Protein AF-A0A920NUF7-F1 (afdb_monomer_lite)

Secondary structure (DSSP, 8-state):
-------S----EEEEESSS---SS---TTT-S-HHHHHHHHHHHHTTT--EEEEE--GGGSTT-TT-SB-TTSPBP-HHHHHHHHHH--EEEEEETTEE-S--TTT-TT-TTTTTTB--BPTTSSSBPPSTTT-HHHHHHHHHHHHHTTS--TT--SEEEE-

pLDDT: mean 91.33, std 11.07, range [33.28, 98.31]

Foldseek 3Di:
DAPDDQPVADFDKDKDKDDDDDDPDQDDCVVHPFVLVNLVVQVVCVVVVIHMAIEGDQLLQGLLPNQDCAHSRRHGAFAVLLVSLCRHHLEYAQEEPQFGQAAACVGVVPDPCRHPRDDQHHPPDRHGRHNNNRHLNNLQVVQVVCVVVNRHGNNNRPYYDYD

Sequence (163 aa):
MGKGPYEGGNLHRNVVFKGDKVTVEPFSRLKSLNPEDLWTWMDGLRDRGVDTIAIPHNSNGSNGQMFELEDWAGFPVGKAYAEFRMRNEPLVEMTQVKGTSDTHPLLSPNDEWADFEIMDTRVGGTAWSRPDGSYVRQAYLDGLGLQEEQRGNPYKFWGFWAQ

Structure (mmCIF, N/CA/C/O backbone):
data_AF-A0A920NUF7-F1
#
_entry.id   AF-A0A920NUF7-F1
#
loop_
_atom_site.group_PDB
_atom_site.id
_atom_site.type_symbol
_atom_site.label_atom_id
_atom_site.label_alt_id
_atom_site.label_comp_id
_atom_site.label_asym_id
_atom_site.label_entity_id
_atom_site.label_seq_id
_atom_site.pdbx_PDB_ins_code
_atom_site.Cartn_x
_atom_site.Cartn_y
_atom_site.Cartn_z
_atom_site.occupancy
_atom_site.B_iso_or_equiv
_atom_site.auth_seq_id
_atom_site.auth_comp_id
_atom_site.auth_asym_id
_atom_site.auth_atom_id
_atom_site.pdbx_PDB_model_num
ATOM 1 N N . MET A 1 1 ? -10.415 19.211 -5.567 1.00 33.28 1 MET A N 1
ATOM 2 C CA . MET A 1 1 ? -11.197 17.974 -5.785 1.00 33.28 1 MET A CA 1
ATOM 3 C C . MET A 1 1 ? -10.287 17.004 -6.520 1.00 33.28 1 MET A C 1
ATOM 5 O O . MET A 1 1 ? -10.133 17.140 -7.726 1.00 33.28 1 MET A O 1
ATOM 9 N N . GLY A 1 2 ? -9.587 16.141 -5.780 1.00 35.88 2 GLY A N 1
ATOM 10 C CA . GLY A 1 2 ? -8.586 15.224 -6.328 1.00 35.88 2 GLY A CA 1
ATOM 11 C C . GLY A 1 2 ? -9.261 14.030 -6.989 1.00 35.88 2 GLY A C 1
ATOM 12 O O . GLY A 1 2 ? -9.810 13.169 -6.310 1.00 35.88 2 GLY A O 1
ATOM 13 N N . LYS A 1 3 ? -9.270 14.011 -8.320 1.00 43.50 3 LYS A N 1
ATOM 14 C CA . LYS A 1 3 ? -9.397 12.771 -9.082 1.00 43.50 3 LYS A CA 1
ATOM 15 C C . LYS A 1 3 ? -7.975 12.367 -9.463 1.00 43.50 3 LYS A C 1
ATOM 17 O O . LYS A 1 3 ? -7.525 12.737 -10.542 1.00 43.50 3 LYS A O 1
ATOM 22 N N . GLY A 1 4 ? -7.266 11.685 -8.562 1.00 46.53 4 GLY A N 1
ATOM 23 C CA . GLY A 1 4 ? -6.080 10.926 -8.960 1.00 46.53 4 GLY A CA 1
ATOM 24 C C . GLY A 1 4 ? -6.486 9.889 -10.017 1.00 46.53 4 GLY A C 1
ATOM 25 O O . GLY A 1 4 ? -7.634 9.417 -9.990 1.00 46.53 4 GLY A O 1
ATOM 26 N N . PRO A 1 5 ? -5.636 9.589 -11.009 1.00 53.16 5 PRO A N 1
ATOM 27 C CA . PRO A 1 5 ? -6.019 8.728 -12.114 1.00 53.16 5 PRO A CA 1
ATOM 28 C C . PRO A 1 5 ? -6.205 7.298 -11.600 1.00 53.16 5 PRO A C 1
ATOM 30 O O . PRO A 1 5 ? -5.261 6.604 -11.235 1.00 53.16 5 PRO A O 1
ATOM 33 N N . TYR A 1 6 ? -7.455 6.837 -11.547 1.00 60.09 6 TYR A N 1
ATOM 34 C CA . TYR A 1 6 ? -7.726 5.417 -11.370 1.00 60.09 6 TYR A CA 1
ATOM 35 C C . TYR A 1 6 ? -7.323 4.709 -12.662 1.00 60.09 6 TYR A C 1
ATOM 37 O O . TYR A 1 6 ? -8.094 4.642 -13.617 1.00 60.09 6 TYR A O 1
ATOM 45 N N . GLU A 1 7 ? -6.102 4.191 -12.689 1.00 66.31 7 GLU A N 1
ATOM 46 C CA . GLU A 1 7 ? -5.527 3.538 -13.863 1.00 66.31 7 GLU A CA 1
ATOM 47 C C . GLU A 1 7 ? -6.023 2.092 -14.037 1.00 66.31 7 GLU A C 1
ATOM 49 O O . GLU A 1 7 ? -5.494 1.346 -14.858 1.00 66.31 7 GLU A O 1
ATOM 54 N N . GLY A 1 8 ? -7.061 1.670 -13.302 1.00 71.12 8 GLY A N 1
ATOM 55 C CA . GLY A 1 8 ? -7.672 0.345 -13.439 1.00 71.12 8 GLY A CA 1
ATOM 56 C C . GLY A 1 8 ? -6.862 -0.782 -12.799 1.00 71.12 8 GLY A C 1
ATOM 57 O O . GLY A 1 8 ? -6.887 -1.903 -13.305 1.00 71.12 8 GLY A O 1
ATOM 58 N N . GLY A 1 9 ? -6.122 -0.482 -11.729 1.00 82.50 9 GLY A N 1
ATOM 59 C CA . GLY A 1 9 ? -5.325 -1.441 -10.973 1.00 82.50 9 GLY A CA 1
ATOM 60 C C . GLY A 1 9 ? -6.065 -2.121 -9.816 1.00 82.50 9 GLY A C 1
ATOM 61 O O . GLY A 1 9 ? -7.084 -1.641 -9.305 1.00 82.50 9 GLY A O 1
ATOM 62 N N . ASN A 1 10 ? -5.526 -3.258 -9.376 1.00 88.50 10 ASN A N 1
ATOM 63 C CA . ASN A 1 10 ? -5.970 -3.944 -8.169 1.00 88.50 10 ASN A CA 1
ATOM 64 C C . ASN A 1 10 ? -5.554 -3.186 -6.892 1.00 88.50 10 ASN A C 1
ATOM 66 O O . ASN A 1 10 ? -4.382 -3.151 -6.527 1.00 88.50 10 ASN A O 1
ATOM 70 N N . LEU A 1 11 ? -6.538 -2.636 -6.177 1.00 91.81 11 LEU A N 1
ATOM 71 C CA . LEU A 1 11 ? -6.380 -2.004 -4.860 1.00 91.81 11 LEU A CA 1
ATOM 72 C C . LEU A 1 11 ? -7.118 -2.794 -3.767 1.00 91.81 11 LEU A C 1
ATOM 74 O O . LEU A 1 11 ? -7.765 -2.229 -2.883 1.00 91.81 11 LEU A O 1
ATOM 78 N N . HIS A 1 12 ? -7.038 -4.120 -3.826 1.00 92.69 12 HIS A N 1
ATOM 79 C CA . HIS A 1 12 ? -7.691 -5.004 -2.868 1.00 92.69 12 HIS A CA 1
ATOM 80 C C . HIS A 1 12 ? -6.896 -5.146 -1.562 1.00 92.69 12 HIS A C 1
ATOM 82 O O . HIS A 1 12 ? -5.669 -5.248 -1.576 1.00 92.69 12 HIS A O 1
ATOM 88 N N . ARG A 1 13 ? -7.615 -5.181 -0.432 1.00 94.75 13 ARG A N 1
ATOM 89 C CA . ARG A 1 13 ? -7.068 -5.521 0.884 1.00 94.75 13 ARG A CA 1
ATOM 90 C C . ARG A 1 13 ? -7.917 -6.583 1.562 1.00 94.75 13 ARG A C 1
ATOM 92 O O . ARG A 1 13 ? -9.145 -6.486 1.544 1.00 94.75 13 ARG A O 1
ATOM 99 N N . ASN A 1 14 ? -7.255 -7.505 2.250 1.00 94.94 14 ASN A N 1
ATOM 100 C CA . ASN A 1 14 ? -7.900 -8.359 3.241 1.00 94.94 14 ASN A CA 1
ATOM 101 C C . ASN A 1 14 ? -7.914 -7.634 4.584 1.00 94.94 14 ASN A C 1
ATOM 103 O O . ASN A 1 14 ? -6.862 -7.227 5.071 1.00 94.94 14 ASN A O 1
ATOM 107 N N . VAL A 1 15 ? -9.093 -7.463 5.181 1.00 95.62 15 VAL A N 1
ATOM 108 C CA . VAL A 1 15 ? -9.233 -6.841 6.504 1.00 95.62 15 VAL A CA 1
ATOM 109 C C . VAL A 1 15 ? -9.406 -7.934 7.550 1.00 95.62 15 VAL A C 1
ATOM 111 O O . VAL A 1 15 ? -10.359 -8.709 7.496 1.00 95.62 15 VAL A O 1
ATOM 114 N N . VAL A 1 16 ? -8.485 -7.983 8.508 1.00 94.94 16 VAL A N 1
ATOM 115 C CA . VAL A 1 16 ? -8.475 -8.949 9.607 1.00 94.94 16 VAL A CA 1
ATOM 116 C C . VAL A 1 16 ? -8.926 -8.251 10.883 1.00 94.94 16 VAL A C 1
ATOM 118 O O . VAL A 1 16 ? -8.379 -7.216 11.263 1.00 94.94 16 VAL A O 1
ATOM 121 N N . PHE A 1 17 ? -9.917 -8.836 11.552 1.00 95.56 17 PHE A N 1
ATOM 122 C CA . PHE A 1 17 ? -10.438 -8.357 12.829 1.00 95.56 17 PHE A CA 1
ATOM 123 C C . PHE A 1 17 ? -9.750 -9.070 13.986 1.00 95.56 17 PHE A C 1
ATOM 125 O O . PHE A 1 17 ? -9.542 -10.284 13.957 1.00 95.56 17 PHE A O 1
ATOM 132 N N . LYS A 1 18 ? -9.420 -8.318 15.034 1.00 94.25 18 LYS A N 1
ATOM 133 C CA . LYS A 1 18 ? -8.912 -8.882 16.279 1.00 94.25 18 LYS A CA 1
ATOM 134 C C . LYS A 1 18 ? -10.075 -9.345 17.157 1.00 94.25 18 LYS A C 1
ATOM 136 O O . LYS A 1 18 ? -10.873 -8.531 17.615 1.00 94.25 18 LYS A O 1
ATOM 141 N N . GLY A 1 19 ? -10.104 -10.638 17.475 1.00 91.69 19 GLY A N 1
ATOM 142 C CA . GLY A 1 19 ? -11.126 -11.230 18.341 1.00 91.69 19 GLY A CA 1
ATOM 143 C C . GLY A 1 19 ? -12.421 -11.554 17.591 1.00 91.69 19 GLY A C 1
ATOM 144 O O . GLY A 1 19 ? -12.387 -11.904 16.417 1.00 91.69 19 GLY A O 1
ATOM 145 N N . ASP A 1 20 ? -13.552 -11.470 18.289 1.00 90.56 20 ASP A N 1
ATOM 146 C CA . ASP A 1 20 ? -14.883 -11.884 17.819 1.00 90.56 20 ASP A CA 1
ATOM 147 C C . ASP A 1 20 ? -15.844 -10.713 17.545 1.00 90.56 20 ASP A C 1
ATOM 149 O O . ASP A 1 20 ? -16.900 -10.894 16.937 1.00 90.56 20 ASP A O 1
ATOM 153 N N . LYS A 1 21 ? -15.485 -9.494 17.964 1.00 89.31 21 LYS A N 1
ATOM 154 C CA . LYS A 1 21 ? -16.268 -8.286 17.688 1.00 89.31 21 LYS A CA 1
ATOM 155 C C . LYS A 1 21 ? -16.060 -7.839 16.245 1.00 89.31 21 LYS A C 1
ATOM 157 O O . LYS A 1 21 ? -14.970 -7.417 15.868 1.00 89.31 21 LYS A O 1
ATOM 162 N N . VAL A 1 22 ? -17.133 -7.864 15.462 1.00 86.44 22 VAL A N 1
ATOM 163 C CA . VAL A 1 22 ? -17.140 -7.480 14.043 1.00 86.44 22 VAL A CA 1
ATOM 164 C C . VAL A 1 22 ? -18.264 -6.490 13.741 1.00 86.44 22 VAL A C 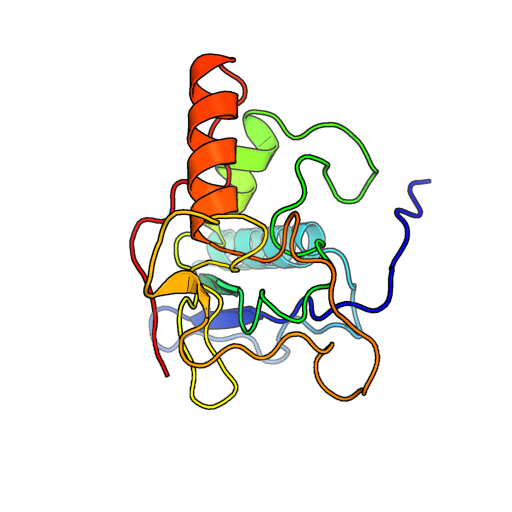1
ATOM 166 O O . VAL A 1 22 ? -19.199 -6.328 14.529 1.00 86.44 22 VAL A O 1
ATOM 169 N N . THR A 1 23 ? -18.187 -5.811 12.595 1.00 82.94 23 THR A N 1
ATOM 170 C CA . THR A 1 23 ? -19.300 -4.996 12.095 1.00 82.94 23 THR A CA 1
ATOM 171 C C . THR A 1 23 ? -20.305 -5.843 11.326 1.00 82.94 23 THR A C 1
ATOM 173 O O . THR A 1 23 ? -19.949 -6.842 10.710 1.00 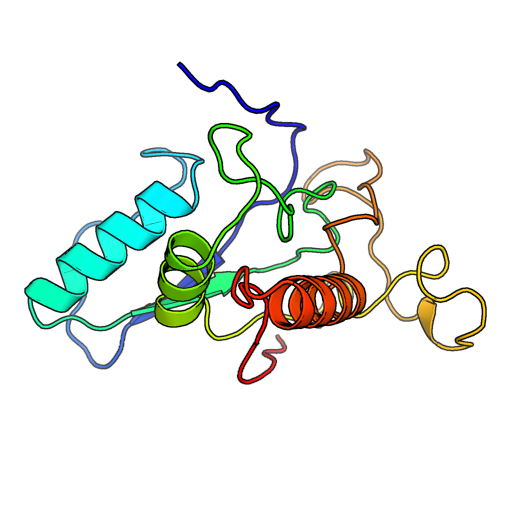82.94 23 THR A O 1
ATOM 176 N N . VAL A 1 24 ? -21.569 -5.407 11.313 1.00 79.88 24 VAL A N 1
ATOM 177 C CA . VAL A 1 24 ? -22.610 -6.030 10.476 1.00 79.88 24 VAL A CA 1
ATOM 178 C C . VAL A 1 24 ? -22.319 -5.813 8.991 1.00 79.88 24 VAL A C 1
ATOM 180 O O . VAL A 1 24 ? -22.510 -6.714 8.182 1.00 79.88 24 VAL A O 1
ATOM 183 N N . GLU A 1 25 ? -21.838 -4.622 8.630 1.00 87.19 25 GLU A N 1
ATOM 184 C CA . GLU A 1 25 ? -21.475 -4.289 7.257 1.00 87.19 25 GLU A CA 1
ATOM 185 C C . GLU A 1 25 ? -19.986 -3.905 7.188 1.00 87.19 25 GLU A C 1
ATOM 187 O O . GLU A 1 25 ? -19.571 -2.945 7.854 1.00 87.19 25 GLU A O 1
ATOM 192 N N . PRO A 1 26 ? -19.156 -4.630 6.419 1.00 88.44 26 PRO A N 1
ATOM 193 C CA . PRO A 1 26 ? -17.760 -4.262 6.214 1.00 88.44 26 PRO A CA 1
ATOM 194 C C . PRO A 1 26 ? -17.621 -3.047 5.280 1.00 88.44 26 PRO A C 1
ATOM 196 O O . PRO A 1 26 ? -18.557 -2.631 4.583 1.00 88.44 26 PRO A O 1
ATOM 199 N N . PHE A 1 27 ? -16.429 -2.450 5.264 1.00 93.06 27 PHE A N 1
ATOM 200 C CA . PHE A 1 27 ? -16.061 -1.493 4.225 1.00 93.06 27 PHE A CA 1
ATOM 201 C C . PHE A 1 27 ? -15.916 -2.215 2.881 1.00 93.06 27 PHE A C 1
ATOM 203 O O . PHE A 1 27 ? -15.451 -3.352 2.822 1.00 93.06 27 PHE A O 1
ATOM 210 N N . SER A 1 28 ? -16.321 -1.571 1.789 1.00 91.00 28 SER A N 1
ATOM 211 C CA . SER A 1 28 ? -16.189 -2.149 0.454 1.00 91.00 28 SER A CA 1
ATOM 212 C C . SER A 1 28 ? -15.904 -1.075 -0.583 1.00 91.00 28 SER A C 1
ATOM 214 O O . SER A 1 28 ? -16.215 0.100 -0.382 1.00 91.00 28 SER A O 1
ATOM 216 N N . ARG A 1 29 ? -15.403 -1.506 -1.744 1.00 86.94 29 ARG A N 1
ATOM 217 C CA . ARG A 1 29 ? -15.167 -0.637 -2.906 1.00 86.94 29 ARG A CA 1
ATOM 218 C C . ARG A 1 29 ? -16.410 0.112 -3.405 1.00 86.94 29 ARG A C 1
ATOM 220 O O . ARG A 1 29 ? -16.278 1.065 -4.159 1.00 86.94 29 ARG A O 1
ATOM 227 N N . LEU A 1 30 ? -17.613 -0.337 -3.023 1.00 87.88 30 LEU A N 1
ATOM 228 C CA . LEU A 1 30 ? -18.869 0.347 -3.346 1.00 87.88 30 LEU A CA 1
ATOM 229 C C . LEU A 1 30 ? -19.049 1.635 -2.529 1.00 87.88 30 LEU A C 1
ATOM 231 O O . LEU A 1 30 ? -19.802 2.508 -2.945 1.00 87.88 30 LEU A O 1
ATOM 235 N N . LYS A 1 31 ? -18.371 1.744 -1.377 1.00 91.62 31 LYS A N 1
ATOM 236 C CA . LYS A 1 31 ? -18.366 2.939 -0.522 1.00 91.62 31 LYS A CA 1
ATOM 237 C C . LYS A 1 31 ? -17.296 3.931 -0.976 1.00 91.62 31 LYS A C 1
ATOM 239 O O . LYS A 1 31 ? -17.602 5.104 -1.150 1.00 91.62 31 LYS A O 1
ATOM 244 N N . SER A 1 32 ? -16.067 3.459 -1.189 1.00 93.19 32 SER A N 1
ATOM 245 C CA . SER A 1 32 ? -14.977 4.252 -1.767 1.00 93.19 32 SER A CA 1
ATOM 246 C C . SER A 1 32 ? -13.878 3.357 -2.337 1.00 93.19 32 SER A C 1
ATOM 248 O O . SER A 1 32 ? -13.680 2.232 -1.877 1.00 93.19 32 SER A O 1
ATOM 250 N N . LEU A 1 33 ? -13.155 3.876 -3.330 1.00 90.31 33 LEU A N 1
ATOM 251 C CA . LEU A 1 33 ? -11.925 3.278 -3.861 1.00 90.31 33 LEU A CA 1
ATOM 252 C C . LEU A 1 33 ? -10.665 3.801 -3.156 1.00 90.31 33 LEU A C 1
ATOM 254 O O . LEU A 1 33 ? -9.598 3.220 -3.331 1.00 90.31 33 LEU A O 1
ATOM 258 N N . ASN A 1 34 ? -10.792 4.877 -2.376 1.00 93.31 34 ASN A N 1
ATOM 259 C CA . ASN A 1 34 ? -9.684 5.494 -1.665 1.00 93.31 34 ASN A CA 1
ATOM 260 C C . ASN A 1 34 ? -9.273 4.627 -0.456 1.00 93.31 34 ASN A C 1
ATOM 262 O O . ASN A 1 34 ? -10.106 4.406 0.432 1.00 93.31 34 ASN A O 1
ATOM 266 N N . PRO A 1 35 ? -8.018 4.149 -0.371 1.00 94.62 35 PRO A N 1
ATOM 267 C CA . PRO A 1 35 ? -7.550 3.400 0.793 1.00 94.62 35 PRO A CA 1
ATOM 268 C C . PRO A 1 35 ? -7.563 4.229 2.084 1.00 94.62 35 PRO A C 1
ATOM 270 O O . PRO A 1 35 ? -7.782 3.669 3.155 1.00 94.62 35 PRO A O 1
ATOM 273 N N . GLU A 1 36 ? -7.414 5.551 2.008 1.00 96.44 36 GLU A N 1
ATOM 274 C CA . GLU A 1 36 ? -7.487 6.420 3.186 1.00 96.44 36 GLU A CA 1
ATOM 275 C C . GLU A 1 36 ? -8.888 6.410 3.812 1.00 96.44 36 GLU A C 1
ATOM 277 O O . GLU A 1 36 ? -9.005 6.393 5.034 1.00 96.44 36 GLU A O 1
ATOM 282 N N . ASP A 1 37 ? -9.953 6.302 3.008 1.00 97.56 37 ASP A N 1
ATOM 283 C CA . ASP A 1 37 ? -11.322 6.175 3.526 1.00 97.56 37 ASP A CA 1
ATOM 284 C C . ASP A 1 37 ? -11.525 4.832 4.253 1.00 97.56 37 ASP A C 1
ATOM 286 O O . ASP A 1 37 ? -12.222 4.770 5.272 1.00 97.56 37 ASP A O 1
ATOM 290 N N . LEU A 1 38 ? -10.893 3.755 3.762 1.00 97.25 38 LEU A N 1
ATOM 291 C CA . LEU A 1 38 ? -10.857 2.466 4.460 1.00 97.25 38 LEU A CA 1
ATOM 292 C C . LEU A 1 38 ? -10.148 2.618 5.810 1.00 97.25 38 LEU A C 1
ATOM 294 O O . LEU A 1 38 ? -10.675 2.183 6.832 1.00 97.25 38 LEU A O 1
ATOM 298 N N . TRP A 1 39 ? -8.976 3.248 5.831 1.00 98.12 39 TRP A N 1
ATOM 299 C CA . TRP A 1 39 ? -8.199 3.441 7.052 1.00 98.12 39 TRP A CA 1
ATOM 300 C C . TRP A 1 39 ? -8.915 4.350 8.061 1.00 98.12 39 TRP A C 1
ATOM 302 O O . TRP A 1 39 ? -8.898 4.069 9.258 1.00 98.12 39 TRP A O 1
ATOM 312 N N . THR A 1 40 ? -9.619 5.391 7.604 1.00 98.12 40 THR A N 1
ATOM 313 C CA . THR A 1 40 ? -10.469 6.227 8.467 1.00 98.12 40 THR A CA 1
ATOM 314 C C . THR A 1 40 ? -11.599 5.403 9.079 1.00 98.12 40 THR A C 1
ATOM 316 O O . THR A 1 40 ? -11.887 5.523 10.270 1.00 98.12 40 THR A O 1
ATOM 319 N N . TRP A 1 41 ? -12.232 4.526 8.295 1.00 97.44 41 TRP A N 1
ATOM 320 C CA . TRP A 1 41 ? -13.241 3.610 8.821 1.00 97.44 41 TRP A CA 1
ATOM 321 C C . TRP A 1 41 ? -12.655 2.646 9.866 1.00 97.44 41 TRP A C 1
ATOM 323 O O . TRP A 1 41 ? -13.292 2.427 10.899 1.00 97.44 41 TRP A O 1
ATOM 333 N N . MET A 1 42 ? -11.444 2.124 9.644 1.00 97.75 42 MET A N 1
ATOM 334 C CA . MET A 1 42 ? -10.730 1.266 10.600 1.00 97.75 42 MET A CA 1
ATOM 335 C C . MET A 1 42 ? -10.404 1.999 11.907 1.00 97.75 42 MET A C 1
ATOM 337 O O . MET A 1 42 ? -10.608 1.441 12.985 1.00 97.75 42 MET A O 1
ATOM 341 N N . ASP A 1 43 ? -9.972 3.259 11.845 1.00 97.50 43 ASP A N 1
ATOM 342 C CA . ASP A 1 43 ? -9.757 4.076 13.046 1.00 97.50 43 ASP A CA 1
ATOM 343 C C . ASP A 1 43 ? -11.064 4.267 13.832 1.00 97.50 43 ASP A C 1
ATOM 345 O O . ASP A 1 43 ? -11.096 4.054 15.043 1.00 97.50 43 ASP A O 1
ATOM 349 N N . GLY A 1 44 ? -12.181 4.526 13.144 1.00 96.25 44 GLY A N 1
ATOM 350 C CA . GLY A 1 44 ? -13.496 4.606 13.785 1.00 96.25 44 GLY A CA 1
ATOM 351 C C . GLY A 1 44 ? -13.991 3.276 14.377 1.00 96.25 44 GLY A C 1
ATOM 352 O O . GLY A 1 44 ? -14.864 3.262 15.249 1.00 96.25 44 GLY A O 1
ATOM 353 N N . LEU A 1 45 ? -13.490 2.124 13.919 1.00 96.00 45 LEU A N 1
ATOM 354 C CA . LEU A 1 45 ? -13.698 0.846 14.613 1.00 96.00 45 LEU A CA 1
ATOM 355 C C . LEU A 1 45 ? -12.874 0.767 15.890 1.00 96.00 45 LEU A C 1
ATOM 357 O O . LEU A 1 45 ? -13.403 0.360 16.929 1.00 96.00 45 LEU A O 1
ATOM 361 N N . ARG A 1 46 ? -11.619 1.212 15.825 1.00 95.94 46 ARG A N 1
ATOM 362 C CA . ARG A 1 46 ? -10.702 1.206 16.963 1.00 95.94 46 ARG A CA 1
ATOM 363 C C . ARG A 1 46 ? -11.223 2.075 18.106 1.00 95.94 46 ARG A C 1
ATOM 365 O O . ARG A 1 46 ? -11.214 1.620 19.248 1.00 95.94 46 ARG A O 1
ATOM 372 N N . ASP A 1 47 ? -11.821 3.224 17.794 1.00 95.75 47 ASP A N 1
ATOM 373 C CA . ASP A 1 47 ? -12.503 4.098 18.766 1.00 95.75 47 ASP A CA 1
ATOM 374 C C . ASP A 1 47 ? -13.682 3.415 19.481 1.00 95.75 47 ASP A C 1
ATOM 376 O O . ASP A 1 47 ? -14.044 3.766 20.604 1.00 95.75 47 ASP A O 1
ATOM 380 N N . ARG A 1 48 ? -14.279 2.397 18.851 1.00 93.81 48 ARG A N 1
ATOM 381 C CA . ARG A 1 48 ? -15.367 1.575 19.410 1.00 93.81 48 ARG A CA 1
ATOM 382 C C . ARG A 1 48 ? -14.868 0.261 20.017 1.00 93.81 48 ARG A C 1
ATOM 384 O O . ARG A 1 48 ? -15.669 -0.618 20.338 1.00 93.81 48 ARG A O 1
ATOM 391 N N . GLY A 1 49 ? -13.554 0.120 20.190 1.00 93.81 49 GLY A N 1
ATOM 392 C CA . GLY A 1 49 ? -12.923 -1.052 20.790 1.00 93.81 49 GLY A CA 1
ATOM 393 C C . GLY A 1 49 ? -12.857 -2.275 19.872 1.00 93.81 49 GLY A C 1
ATOM 394 O O . GLY A 1 49 ? -12.779 -3.395 20.378 1.00 93.81 49 GLY A O 1
ATOM 395 N N . VAL A 1 50 ? -12.913 -2.080 18.550 1.00 94.69 50 VAL A N 1
ATOM 396 C CA . VAL A 1 50 ? -12.722 -3.129 17.538 1.00 94.69 50 VAL A CA 1
ATOM 397 C C . VAL A 1 50 ? -11.440 -2.838 16.771 1.00 94.69 50 VAL A C 1
ATOM 399 O O . VAL A 1 50 ? -11.364 -1.871 16.022 1.00 94.69 50 VAL A O 1
ATOM 402 N N . ASP A 1 51 ? -10.423 -3.670 16.966 1.00 95.00 51 ASP A N 1
ATOM 403 C CA . ASP A 1 51 ? -9.123 -3.479 16.326 1.00 95.00 51 ASP A CA 1
ATOM 404 C C . ASP A 1 51 ? -9.026 -4.296 15.034 1.00 95.00 51 ASP A C 1
ATOM 406 O O . ASP A 1 51 ? -9.505 -5.433 14.963 1.00 95.00 51 ASP A O 1
ATOM 410 N N . THR A 1 52 ? -8.425 -3.704 14.006 1.00 96.38 52 THR A N 1
ATOM 411 C CA . THR A 1 52 ? -8.320 -4.296 12.668 1.00 96.38 52 THR A CA 1
ATOM 412 C C . THR A 1 52 ? -6.985 -3.955 12.024 1.00 96.38 52 THR A C 1
ATOM 414 O O . THR A 1 52 ? -6.387 -2.920 12.326 1.00 96.38 52 THR A O 1
ATOM 417 N N . ILE A 1 53 ? -6.554 -4.818 11.105 1.00 97.19 53 ILE A N 1
ATOM 418 C CA . ILE A 1 53 ? -5.482 -4.537 10.147 1.00 97.19 53 ILE A CA 1
ATOM 419 C C . ILE A 1 53 ? -5.973 -4.843 8.733 1.00 97.19 53 ILE A C 1
ATOM 421 O O . ILE A 1 53 ? -6.801 -5.729 8.533 1.00 97.19 53 ILE A O 1
ATOM 425 N N . ALA A 1 54 ? -5.449 -4.124 7.754 1.00 97.50 54 ALA A N 1
ATOM 426 C CA . ALA A 1 54 ? -5.632 -4.364 6.337 1.00 97.50 54 ALA A CA 1
ATOM 427 C C . ALA A 1 54 ? -4.321 -4.902 5.754 1.00 97.50 54 ALA A C 1
ATOM 429 O O . ALA A 1 54 ? -3.234 -4.484 6.141 1.00 97.50 54 ALA A O 1
ATOM 430 N N . ILE A 1 55 ? -4.423 -5.851 4.833 1.00 97.69 55 ILE A N 1
ATOM 431 C CA . ILE A 1 55 ? -3.279 -6.475 4.170 1.00 97.69 55 ILE A CA 1
ATOM 432 C C . ILE A 1 55 ? -3.470 -6.260 2.669 1.00 97.69 55 ILE A C 1
ATOM 434 O O . ILE A 1 55 ? -4.389 -6.861 2.100 1.00 97.69 55 ILE A O 1
ATOM 438 N N . PRO A 1 56 ? -2.664 -5.399 2.022 1.00 96.00 56 PRO A N 1
ATOM 439 C CA . PRO A 1 56 ? -2.614 -5.301 0.569 1.00 96.00 56 PRO A CA 1
ATOM 440 C C . PRO A 1 56 ? -2.401 -6.673 -0.071 1.00 96.00 56 PRO A C 1
ATOM 442 O O . PRO A 1 56 ? -1.537 -7.427 0.372 1.00 96.00 56 PRO A O 1
ATOM 445 N N . HIS A 1 57 ? -3.196 -6.983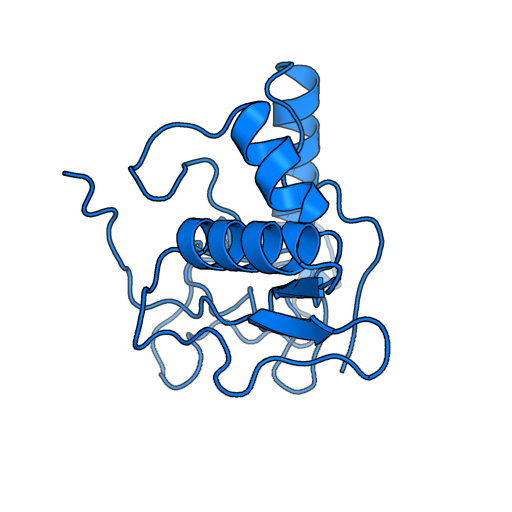 -1.094 1.00 93.06 57 HIS A N 1
ATOM 446 C CA . HIS A 1 57 ? -3.248 -8.298 -1.740 1.00 93.06 57 HIS A CA 1
ATOM 447 C C . HIS A 1 57 ? -3.029 -8.158 -3.247 1.00 93.06 57 HIS A C 1
ATOM 449 O O . HIS A 1 57 ? -3.628 -7.263 -3.849 1.00 93.06 57 HIS A O 1
ATOM 455 N N . ASN A 1 58 ? -2.214 -9.033 -3.852 1.00 93.25 58 ASN A N 1
ATOM 456 C CA . ASN A 1 58 ? -1.827 -8.980 -5.273 1.00 93.25 58 ASN A CA 1
ATOM 457 C C . ASN A 1 58 ? -1.412 -7.567 -5.746 1.00 93.25 58 ASN A C 1
ATOM 459 O O . ASN A 1 58 ? -2.022 -6.994 -6.661 1.00 93.25 58 ASN A O 1
ATOM 463 N N . SER A 1 59 ? -0.403 -6.970 -5.100 1.00 94.94 59 SER A N 1
ATOM 464 C CA . SER A 1 59 ? 0.068 -5.625 -5.454 1.00 94.94 59 SER A CA 1
ATOM 465 C C . SER A 1 59 ? 0.750 -5.577 -6.824 1.00 94.94 59 SER A C 1
ATOM 467 O O . SER A 1 59 ? 0.667 -4.550 -7.497 1.00 94.94 59 SER A O 1
ATOM 469 N N . ASN A 1 60 ? 1.323 -6.689 -7.293 1.00 94.19 60 ASN A N 1
ATOM 470 C CA . ASN A 1 60 ? 1.834 -6.869 -8.655 1.00 94.19 60 ASN A CA 1
ATOM 471 C C . ASN A 1 60 ? 0.809 -6.482 -9.737 1.00 94.19 60 ASN A C 1
ATOM 473 O O . ASN A 1 60 ? 1.174 -5.888 -10.748 1.00 94.19 60 ASN A O 1
ATOM 477 N N . GLY A 1 61 ? -0.483 -6.735 -9.502 1.00 93.81 61 GLY A N 1
ATOM 478 C CA . GLY A 1 61 ? -1.585 -6.363 -10.396 1.00 93.81 61 GLY A CA 1
ATOM 479 C C . GLY A 1 61 ? -2.182 -4.971 -10.142 1.00 93.81 61 GLY A C 1
ATOM 480 O O . GLY A 1 61 ? -3.252 -4.661 -10.675 1.00 93.81 61 GLY A O 1
ATOM 481 N N . SER A 1 62 ? -1.552 -4.142 -9.301 1.00 93.44 62 SER A N 1
ATOM 482 C CA . SER A 1 62 ? -2.064 -2.820 -8.905 1.00 93.44 62 SER A CA 1
ATOM 483 C C . SER A 1 62 ? -1.840 -1.720 -9.934 1.00 93.44 62 SER A C 1
ATOM 485 O O . SER A 1 62 ? -2.334 -0.615 -9.748 1.00 93.44 62 SER A O 1
ATOM 487 N N . ASN A 1 63 ? -1.109 -1.998 -11.013 1.00 93.88 63 ASN A N 1
ATOM 488 C CA . ASN A 1 63 ? -0.697 -1.011 -12.003 1.00 93.88 63 ASN A CA 1
ATOM 489 C C . ASN A 1 63 ? 0.026 0.202 -11.388 1.00 93.88 63 ASN A C 1
ATOM 491 O O . ASN A 1 63 ? -0.170 1.340 -11.807 1.00 93.88 63 ASN A O 1
ATOM 495 N N . GLY A 1 64 ? 0.851 -0.060 -10.378 1.00 93.44 64 GLY A N 1
ATOM 496 C CA . GLY A 1 64 ? 1.653 0.928 -9.669 1.00 93.44 64 GLY A CA 1
ATOM 497 C C . GLY A 1 64 ? 0.940 1.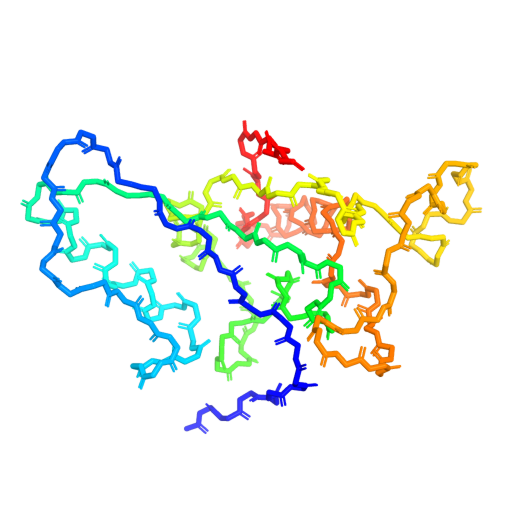614 -8.512 1.00 93.44 64 GLY A C 1
ATOM 498 O O . GLY A 1 64 ? 1.553 2.439 -7.846 1.00 93.44 64 GLY A O 1
ATOM 499 N N . GLN A 1 65 ? -0.332 1.284 -8.269 1.00 92.12 65 GLN A N 1
ATOM 500 C CA . GLN A 1 65 ? -1.170 2.053 -7.353 1.00 92.12 65 GLN A CA 1
ATOM 501 C C . GLN A 1 65 ? -1.055 1.627 -5.882 1.00 92.12 65 GLN A C 1
ATOM 503 O O . GLN A 1 65 ? -1.491 2.341 -4.979 1.00 92.12 65 GLN A O 1
ATOM 508 N N . MET A 1 66 ? -0.520 0.435 -5.594 1.00 95.12 66 MET A N 1
ATOM 509 C CA . MET A 1 66 ? -0.503 -0.069 -4.216 1.00 95.12 66 MET A CA 1
ATOM 510 C C . MET A 1 66 ? 0.504 0.672 -3.326 1.00 95.12 66 MET A C 1
ATOM 512 O O . MET A 1 66 ? 0.249 0.873 -2.127 1.00 95.12 66 MET A O 1
ATOM 516 N N . PHE A 1 67 ? 1.636 1.065 -3.910 1.00 96.81 67 PHE A N 1
ATOM 517 C CA . PHE A 1 67 ? 2.772 1.684 -3.232 1.00 96.81 67 PHE A CA 1
ATOM 518 C C . PHE A 1 67 ? 3.159 3.025 -3.884 1.00 96.81 67 PHE A C 1
ATOM 520 O O . PHE A 1 67 ? 4.331 3.287 -4.131 1.00 96.81 67 PHE A O 1
ATOM 527 N N . GLU A 1 68 ? 2.169 3.875 -4.178 1.00 93.50 68 GLU A N 1
ATOM 528 C CA . GLU A 1 68 ? 2.407 5.229 -4.700 1.00 93.50 68 GLU A CA 1
ATOM 529 C C . GLU A 1 68 ? 3.030 6.166 -3.660 1.00 93.50 68 GLU A C 1
ATOM 531 O O . GLU A 1 68 ? 2.590 6.229 -2.513 1.00 93.50 68 GLU A O 1
ATOM 536 N N . LEU A 1 69 ? 3.988 6.987 -4.098 1.00 95.88 69 LEU A N 1
ATOM 537 C CA . LEU A 1 69 ? 4.615 8.034 -3.278 1.00 95.88 69 LEU A CA 1
ATOM 538 C C . LEU A 1 69 ? 3.770 9.312 -3.174 1.00 95.88 69 LEU A C 1
ATOM 540 O O . LEU A 1 69 ? 4.242 10.333 -2.661 1.00 95.88 69 LEU A O 1
ATOM 544 N N . GLU A 1 70 ? 2.524 9.246 -3.632 1.00 94.88 70 GLU A N 1
ATOM 545 C CA . GLU A 1 70 ? 1.504 10.278 -3.522 1.00 94.88 70 GLU A CA 1
ATOM 546 C C . GLU A 1 70 ? 0.275 9.716 -2.791 1.00 94.88 70 GLU A C 1
ATOM 548 O O . GLU A 1 70 ? -0.014 8.519 -2.832 1.00 94.88 70 GLU A O 1
ATOM 553 N N . ASP A 1 71 ? -0.420 10.584 -2.063 1.00 93.62 71 ASP A N 1
ATOM 554 C CA . ASP A 1 71 ? -1.703 10.286 -1.444 1.00 93.62 71 ASP A CA 1
ATOM 555 C C . ASP A 1 71 ? -2.824 10.243 -2.496 1.00 93.62 71 ASP A C 1
ATOM 557 O O . ASP A 1 71 ? -2.625 10.553 -3.673 1.00 93.62 71 ASP A O 1
ATOM 561 N N . TRP A 1 72 ? -4.041 9.880 -2.087 1.00 90.81 72 TRP A N 1
ATOM 562 C CA . TRP A 1 72 ? -5.161 9.775 -3.028 1.00 90.81 72 TRP A CA 1
ATOM 563 C C . TRP A 1 72 ? -5.495 11.096 -3.747 1.00 90.81 72 TRP A C 1
ATOM 565 O O . TRP A 1 72 ? -6.073 11.105 -4.840 1.00 90.81 72 TRP A O 1
ATOM 575 N N . ALA A 1 73 ? -5.160 12.232 -3.134 1.00 91.62 73 ALA A N 1
ATOM 576 C CA . ALA A 1 73 ? -5.367 13.552 -3.709 1.00 91.62 73 ALA A CA 1
ATOM 577 C C . ALA A 1 73 ? -4.223 13.993 -4.646 1.00 91.62 73 ALA A C 1
ATOM 579 O O . ALA A 1 73 ? -4.354 15.053 -5.268 1.00 91.62 73 ALA A O 1
ATOM 580 N N . GLY A 1 74 ? -3.175 13.176 -4.802 1.00 92.00 74 GLY A N 1
ATOM 581 C CA . GLY A 1 74 ? -2.009 13.430 -5.648 1.00 92.00 74 GLY A CA 1
ATOM 582 C C . GLY A 1 74 ? -0.933 14.277 -4.967 1.00 92.00 74 GLY A C 1
ATOM 583 O O . GLY A 1 74 ? -0.112 14.890 -5.647 1.00 92.00 74 GLY A O 1
ATOM 584 N N . PHE A 1 75 ? -0.954 14.395 -3.636 1.00 93.94 75 PHE A N 1
ATOM 585 C CA . PHE A 1 75 ? 0.101 15.095 -2.906 1.00 93.94 75 PHE A CA 1
ATOM 586 C C . PHE A 1 75 ? 1.183 14.120 -2.452 1.00 93.94 75 PHE A C 1
ATOM 588 O O . PHE A 1 75 ? 0.859 13.023 -2.007 1.00 93.94 75 PHE A O 1
ATOM 595 N N . PRO A 1 76 ? 2.470 14.506 -2.476 1.00 96.31 76 PRO A N 1
ATOM 596 C CA . PRO A 1 76 ? 3.537 13.633 -2.010 1.00 96.31 76 PRO A CA 1
ATOM 597 C C . PRO A 1 76 ? 3.309 13.159 -0.569 1.00 96.31 76 PRO A C 1
ATOM 599 O O . PRO A 1 76 ? 3.038 13.967 0.324 1.00 96.31 76 PRO A O 1
ATOM 602 N N . VAL A 1 77 ? 3.487 11.860 -0.317 1.00 96.50 77 VAL A N 1
ATOM 603 C CA . VAL A 1 77 ? 3.283 11.284 1.020 1.00 96.50 77 VAL A CA 1
ATOM 604 C C . VAL A 1 77 ? 4.251 11.886 2.044 1.00 96.50 77 VAL A C 1
ATOM 606 O O . VAL A 1 77 ? 5.398 12.238 1.740 1.00 96.50 77 VAL A O 1
ATOM 609 N N . GLY A 1 78 ? 3.780 12.009 3.284 1.00 97.50 78 GLY A N 1
ATOM 610 C CA . GLY A 1 78 ? 4.534 12.577 4.402 1.00 97.50 78 GLY A CA 1
ATOM 611 C C . GLY A 1 78 ? 4.285 11.835 5.714 1.00 97.50 78 GLY A C 1
ATOM 612 O O . GLY A 1 78 ? 3.614 10.803 5.738 1.00 97.50 78 GLY A O 1
ATOM 613 N N . LYS A 1 79 ? 4.798 12.377 6.831 1.00 98.25 79 LYS A N 1
ATOM 614 C CA . LYS A 1 79 ? 4.821 11.668 8.127 1.00 98.25 79 LYS A CA 1
ATOM 615 C C . LYS A 1 79 ? 3.432 11.215 8.569 1.00 98.25 79 LYS A C 1
ATOM 617 O O . LY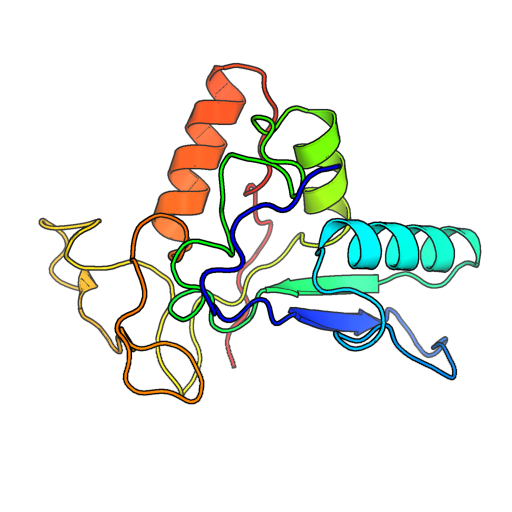S A 1 79 ? 3.265 10.068 8.965 1.00 98.25 79 LYS A O 1
ATOM 622 N N . ALA A 1 80 ? 2.442 12.096 8.435 1.00 98.06 80 ALA A N 1
ATOM 623 C CA . ALA A 1 80 ? 1.060 11.799 8.796 1.00 98.06 80 ALA A CA 1
ATOM 624 C C . ALA A 1 80 ? 0.475 10.652 7.956 1.00 98.06 80 ALA A C 1
ATOM 626 O O . ALA A 1 80 ? -0.151 9.754 8.511 1.00 98.06 80 ALA A O 1
ATOM 627 N N . TYR A 1 81 ? 0.730 10.640 6.641 1.00 98.19 81 TYR A N 1
ATOM 628 C CA . TYR A 1 81 ? 0.323 9.538 5.766 1.00 98.19 81 TYR A CA 1
ATOM 629 C C . TYR A 1 81 ? 1.032 8.238 6.157 1.00 98.19 81 TYR A C 1
ATOM 631 O O . TYR A 1 81 ? 0.391 7.200 6.284 1.00 98.19 81 TYR A O 1
ATOM 639 N N . ALA A 1 82 ? 2.342 8.291 6.410 1.00 98.19 82 ALA A N 1
ATOM 640 C CA . ALA A 1 82 ? 3.113 7.125 6.824 1.00 98.19 82 ALA A CA 1
ATOM 641 C C . ALA A 1 82 ? 2.588 6.520 8.134 1.00 98.19 82 ALA A C 1
ATOM 643 O O . ALA A 1 82 ? 2.372 5.317 8.206 1.00 98.19 82 ALA A O 1
ATOM 644 N N . GLU A 1 83 ? 2.318 7.337 9.151 1.00 98.00 83 GLU A N 1
ATOM 645 C CA . GLU A 1 83 ? 1.723 6.883 10.415 1.00 98.00 83 GLU A CA 1
ATOM 646 C C . GLU A 1 83 ? 0.303 6.338 10.224 1.00 98.00 83 GLU A C 1
ATOM 648 O O . GLU A 1 83 ? -0.082 5.357 10.865 1.00 98.00 83 GLU A O 1
ATOM 653 N N . PHE A 1 84 ? -0.478 6.957 9.335 1.00 98.25 84 PHE A N 1
ATOM 654 C CA . PHE A 1 84 ? -1.840 6.538 9.020 1.00 98.25 84 PHE A CA 1
ATOM 655 C C . PHE A 1 84 ? -1.897 5.192 8.308 1.00 98.25 84 PHE A C 1
ATOM 657 O O . PHE A 1 84 ? -2.657 4.309 8.716 1.00 98.25 84 PHE A O 1
ATOM 664 N N . ARG A 1 85 ? -1.038 5.006 7.307 1.00 97.81 85 ARG A N 1
ATOM 665 C CA . ARG A 1 85 ? -0.873 3.729 6.635 1.00 97.81 85 ARG A CA 1
ATOM 666 C C . ARG A 1 85 ? -0.317 2.695 7.595 1.00 97.81 85 ARG A C 1
ATOM 668 O O . ARG A 1 85 ? -0.938 1.662 7.768 1.00 97.81 85 ARG A O 1
ATOM 675 N N . MET A 1 86 ? 0.790 2.962 8.285 1.00 97.25 86 MET A N 1
ATOM 676 C CA . MET A 1 86 ? 1.475 1.933 9.075 1.00 97.25 86 MET A CA 1
ATOM 677 C C . MET A 1 86 ? 0.671 1.406 10.266 1.00 97.25 86 MET A C 1
ATOM 679 O O . MET A 1 86 ? 0.882 0.260 10.666 1.00 97.25 86 MET A O 1
ATOM 683 N N . ARG A 1 87 ? -0.257 2.192 10.831 1.00 97.12 87 ARG A N 1
ATOM 684 C CA . ARG A 1 87 ? -1.166 1.686 11.874 1.00 97.12 87 ARG A CA 1
ATOM 685 C C . ARG A 1 87 ? -2.282 0.789 11.325 1.00 97.12 87 ARG A C 1
ATOM 687 O O . ARG A 1 87 ? -2.840 0.007 12.088 1.00 97.12 87 ARG A O 1
ATOM 694 N N . ASN A 1 88 ? -2.620 0.910 10.039 1.00 98.19 88 ASN A N 1
ATOM 695 C CA . ASN A 1 88 ? -3.737 0.198 9.412 1.00 98.19 88 ASN A CA 1
ATOM 696 C C . ASN A 1 88 ? -3.279 -0.912 8.453 1.00 98.19 88 ASN A C 1
ATOM 698 O O . ASN A 1 88 ? -3.880 -1.975 8.448 1.00 98.19 88 ASN A O 1
ATOM 702 N N . GLU A 1 89 ? -2.188 -0.726 7.716 1.00 97.69 89 GLU A N 1
ATOM 703 C CA . GLU A 1 89 ? -1.547 -1.692 6.813 1.00 97.69 89 GLU A CA 1
ATOM 704 C C . GLU A 1 89 ? -0.124 -2.068 7.277 1.00 97.69 89 GLU A C 1
ATOM 706 O O . GLU A 1 89 ? 0.857 -1.818 6.575 1.00 97.69 89 GLU A O 1
ATOM 711 N N . PRO A 1 90 ? 0.033 -2.665 8.475 1.00 96.75 90 PRO A N 1
ATOM 712 C CA . PRO A 1 90 ? 1.342 -3.054 8.996 1.00 96.75 90 PRO A CA 1
ATOM 713 C C . PRO A 1 90 ? 1.983 -4.234 8.248 1.00 96.75 90 PRO A C 1
ATOM 715 O O . PRO A 1 90 ? 3.186 -4.457 8.387 1.00 96.75 90 PRO A O 1
ATOM 718 N N . LEU A 1 91 ? 1.191 -5.011 7.508 1.00 96.88 91 LEU A N 1
ATOM 719 C CA . LEU A 1 91 ? 1.605 -6.222 6.802 1.00 96.88 91 LEU A CA 1
ATOM 720 C C . LEU A 1 91 ? 1.276 -6.096 5.319 1.00 96.88 91 LEU A C 1
ATOM 722 O O . LEU A 1 91 ? 0.334 -5.401 4.944 1.00 96.88 91 LEU A O 1
ATOM 726 N N . VAL A 1 92 ? 2.011 -6.835 4.497 1.00 97.00 92 VAL A N 1
ATOM 727 C CA . VAL A 1 92 ? 1.777 -6.931 3.056 1.00 97.00 92 VAL A CA 1
ATOM 728 C C . VAL A 1 92 ? 1.807 -8.387 2.619 1.00 97.00 92 VAL A C 1
ATOM 730 O O . VAL A 1 92 ? 2.605 -9.180 3.128 1.00 97.00 92 VAL A O 1
ATOM 733 N N . GLU A 1 93 ? 0.930 -8.753 1.689 1.00 95.44 93 GLU A N 1
ATOM 734 C CA . GLU A 1 93 ? 1.067 -10.020 0.989 1.00 95.44 93 GLU A CA 1
ATOM 735 C C . GLU A 1 93 ? 2.194 -9.918 -0.035 1.00 95.44 93 GLU A C 1
ATOM 737 O O . GLU A 1 93 ? 2.123 -9.111 -0.961 1.00 95.44 93 GLU A O 1
ATOM 742 N N . MET A 1 94 ? 3.227 -10.741 0.123 1.00 93.69 94 MET A N 1
ATOM 743 C CA . MET A 1 94 ? 4.338 -10.758 -0.827 1.00 93.69 94 MET A CA 1
ATOM 744 C C . MET A 1 94 ? 4.157 -11.828 -1.899 1.00 93.69 94 MET A C 1
ATOM 746 O O . MET A 1 94 ? 4.496 -11.587 -3.050 1.00 93.69 94 MET A O 1
ATOM 750 N N . THR A 1 95 ? 3.613 -12.995 -1.556 1.00 92.25 95 THR A N 1
ATOM 751 C CA . THR A 1 95 ? 3.491 -14.123 -2.488 1.00 92.25 95 THR A CA 1
ATOM 752 C C . THR A 1 95 ? 2.158 -14.830 -2.307 1.00 92.25 95 THR A C 1
ATOM 754 O O . THR A 1 95 ? 1.696 -15.018 -1.182 1.00 92.25 95 THR A O 1
ATOM 757 N N . GLN A 1 96 ? 1.550 -15.226 -3.425 1.00 87.12 96 GLN A N 1
ATOM 758 C CA . GLN A 1 96 ? 0.276 -15.934 -3.464 1.00 87.12 96 GLN A CA 1
ATOM 759 C C . GLN A 1 96 ? 0.236 -16.900 -4.660 1.00 87.12 96 GLN A C 1
ATOM 761 O O . GLN A 1 96 ? 1.008 -16.738 -5.601 1.00 87.12 96 GLN A O 1
ATOM 766 N N . VAL A 1 97 ? -0.684 -17.876 -4.687 1.00 84.38 97 VAL A N 1
ATOM 767 C CA . VAL A 1 97 ? -0.803 -18.818 -5.830 1.00 84.38 97 VAL A CA 1
ATOM 768 C C . VAL A 1 97 ? -1.032 -18.158 -7.209 1.00 84.38 97 VAL A C 1
ATOM 770 O O . VAL A 1 97 ? -0.778 -18.779 -8.233 1.00 84.38 97 VAL A O 1
ATOM 773 N N . LYS A 1 98 ? -1.513 -16.908 -7.275 1.00 82.44 98 LYS A N 1
ATOM 774 C CA . LYS A 1 98 ? -1.692 -16.139 -8.526 1.00 82.44 98 LYS A CA 1
ATOM 775 C C . LYS A 1 98 ? -0.443 -15.349 -8.928 1.00 82.44 98 LYS A C 1
ATOM 777 O O . LYS A 1 98 ? -0.508 -14.592 -9.890 1.00 82.44 98 LYS A O 1
ATOM 782 N N . GLY A 1 99 ? 0.648 -15.477 -8.184 1.00 89.81 99 GLY A N 1
ATOM 783 C CA . GLY A 1 99 ? 1.932 -14.863 -8.478 1.00 89.81 99 GLY A CA 1
ATOM 784 C C . GLY A 1 99 ? 2.523 -14.097 -7.298 1.00 89.81 99 GLY A C 1
ATOM 785 O O . GLY A 1 99 ? 1.855 -13.797 -6.302 1.00 89.81 99 GLY A O 1
ATOM 786 N N . THR A 1 100 ? 3.806 -13.777 -7.423 1.00 94.06 100 THR A N 1
ATOM 787 C CA . THR A 1 100 ? 4.560 -13.016 -6.431 1.00 94.06 100 THR A CA 1
ATOM 788 C C . THR A 1 100 ? 4.537 -11.514 -6.716 1.00 94.06 100 THR A C 1
ATOM 790 O O . THR A 1 100 ? 4.488 -11.061 -7.857 1.00 94.06 100 THR A O 1
ATOM 793 N N . SER A 1 101 ? 4.577 -10.735 -5.641 1.00 95.62 101 SER A N 1
ATOM 794 C CA . SER A 1 101 ? 4.740 -9.282 -5.610 1.00 95.62 101 SER A CA 1
ATOM 795 C C . SER A 1 101 ? 6.064 -8.864 -4.956 1.00 95.62 101 SER A C 1
ATOM 797 O O . SER A 1 101 ? 6.220 -7.695 -4.613 1.00 95.62 101 SER A O 1
ATOM 799 N N . ASP A 1 102 ? 7.020 -9.783 -4.767 1.00 95.81 102 ASP A N 1
ATOM 800 C CA . ASP A 1 102 ? 8.337 -9.480 -4.181 1.00 95.81 102 ASP A CA 1
ATOM 801 C C . ASP A 1 102 ? 9.114 -8.439 -5.010 1.00 95.81 102 ASP A C 1
ATOM 803 O O . ASP A 1 102 ? 9.288 -7.295 -4.580 1.00 95.81 102 ASP A O 1
ATOM 807 N N . THR A 1 103 ? 9.526 -8.808 -6.227 1.00 96.44 103 THR A N 1
ATOM 808 C CA . THR A 1 103 ? 10.243 -7.933 -7.164 1.00 96.44 103 THR A CA 1
ATOM 809 C C . THR A 1 103 ? 9.873 -8.239 -8.615 1.00 96.44 103 THR A C 1
ATOM 811 O O . THR A 1 103 ? 9.111 -9.160 -8.878 1.00 96.44 103 THR A O 1
ATOM 814 N N . HIS A 1 104 ? 10.429 -7.471 -9.549 1.00 96.94 104 HIS A N 1
ATOM 815 C CA . HIS A 1 104 ? 10.283 -7.663 -10.987 1.00 96.94 104 HIS A CA 1
ATOM 816 C C . HIS A 1 104 ? 11.651 -7.538 -11.681 1.00 96.94 104 HIS A C 1
ATOM 818 O O . HIS A 1 104 ? 12.463 -6.721 -11.230 1.00 96.94 104 HIS A O 1
ATOM 824 N N . PRO A 1 105 ? 11.919 -8.216 -12.818 1.00 96.56 105 PRO A N 1
ATOM 825 C CA . PRO A 1 105 ? 13.218 -8.130 -13.502 1.00 96.56 105 PRO A CA 1
ATOM 826 C C . PRO A 1 105 ? 13.594 -6.707 -13.934 1.00 96.56 105 PRO A C 1
ATOM 828 O O . PRO A 1 105 ? 14.762 -6.333 -13.919 1.00 96.56 105 PRO A O 1
ATOM 831 N N . LEU A 1 106 ? 12.599 -5.871 -14.253 1.00 96.38 106 LEU A N 1
ATOM 832 C CA . LEU A 1 106 ? 12.824 -4.449 -14.561 1.00 96.38 106 LEU A CA 1
ATOM 833 C C . LEU A 1 106 ? 13.283 -3.623 -13.344 1.00 96.38 106 LEU A C 1
ATOM 835 O O . LEU A 1 106 ? 13.913 -2.587 -13.526 1.00 96.38 106 LEU A O 1
ATOM 839 N N . LEU A 1 107 ? 12.979 -4.072 -12.123 1.00 96.44 107 LEU A N 1
ATOM 840 C CA . LEU A 1 107 ? 13.338 -3.405 -10.865 1.00 96.44 107 LEU A CA 1
ATOM 841 C C . LEU A 1 107 ? 14.591 -4.013 -10.218 1.00 96.44 107 LEU A C 1
ATOM 843 O O . LEU A 1 107 ? 15.252 -3.374 -9.405 1.00 96.44 107 LEU A O 1
ATOM 847 N N . SER A 1 108 ? 14.916 -5.264 -10.539 1.00 96.31 108 SER A N 1
ATOM 848 C CA . SER A 1 108 ? 16.067 -5.997 -10.004 1.00 96.31 108 SER A CA 1
ATOM 849 C C . SER A 1 108 ? 16.795 -6.755 -11.124 1.00 96.31 108 SER A C 1
ATOM 851 O O . SER A 1 108 ? 16.835 -7.979 -11.107 1.00 96.31 108 SER A O 1
ATOM 853 N N . PRO A 1 109 ? 17.401 -6.054 -12.103 1.00 96.12 109 PRO A N 1
ATOM 854 C CA . PRO A 1 109 ? 17.949 -6.682 -13.313 1.00 96.12 109 PRO A CA 1
ATOM 855 C C . PRO A 1 109 ? 19.160 -7.594 -13.068 1.00 96.12 109 PRO A C 1
ATOM 857 O O . PRO A 1 109 ? 19.516 -8.380 -13.938 1.00 96.12 109 PRO A O 1
ATOM 860 N N . ASN A 1 110 ? 19.800 -7.481 -11.901 1.00 96.81 110 ASN A N 1
ATOM 861 C CA . ASN A 1 110 ? 20.948 -8.301 -11.503 1.00 96.81 110 ASN A CA 1
ATOM 862 C C . ASN A 1 110 ? 20.562 -9.443 -10.544 1.00 96.81 110 ASN A C 1
ATOM 864 O O . ASN A 1 110 ? 21.448 -10.100 -10.004 1.00 96.81 110 ASN A O 1
ATOM 868 N N . ASP A 1 111 ? 19.270 -9.630 -10.269 1.00 96.56 111 ASP A N 1
ATOM 869 C CA . ASP A 1 111 ? 18.763 -10.706 -9.421 1.00 96.56 111 ASP A CA 1
ATOM 870 C C . ASP A 1 111 ? 18.233 -11.840 -10.306 1.00 96.56 111 ASP A C 1
ATOM 872 O O . ASP A 1 111 ? 17.226 -11.686 -10.996 1.00 96.56 111 ASP A O 1
ATOM 876 N N . GLU A 1 112 ? 18.928 -12.978 -10.279 1.00 95.75 112 GLU A N 1
ATOM 877 C CA . GLU A 1 112 ? 18.606 -14.176 -11.068 1.00 95.75 112 GLU A CA 1
ATOM 878 C C . GLU A 1 112 ? 17.243 -14.793 -10.716 1.00 95.75 112 GLU A C 1
ATOM 880 O O . GLU A 1 112 ? 16.755 -15.632 -11.464 1.00 95.75 112 GLU A O 1
ATOM 885 N N . TRP A 1 113 ? 16.629 -14.385 -9.600 1.00 94.69 113 TRP A N 1
ATOM 886 C CA . TRP A 1 113 ? 15.329 -14.878 -9.136 1.00 94.69 113 TRP A CA 1
ATOM 887 C C . TRP A 1 113 ? 14.207 -13.846 -9.288 1.00 94.69 113 TRP A C 1
ATOM 889 O O . TRP A 1 113 ? 13.090 -14.073 -8.820 1.00 94.69 113 TRP A O 1
ATOM 899 N N . ALA A 1 114 ? 14.475 -12.703 -9.928 1.00 94.88 114 ALA A N 1
ATOM 900 C CA . ALA A 1 114 ? 13.499 -11.623 -10.054 1.00 94.88 114 ALA A CA 1
ATOM 901 C C . ALA A 1 114 ? 12.300 -11.953 -10.960 1.00 94.88 114 ALA A C 1
ATOM 903 O O . ALA A 1 114 ? 11.325 -11.204 -10.951 1.00 94.88 114 ALA A O 1
ATOM 904 N N . ASP A 1 115 ? 12.365 -13.031 -11.746 1.00 93.38 115 ASP A N 1
ATOM 905 C CA . ASP A 1 115 ? 11.306 -13.510 -12.643 1.00 93.38 115 ASP A CA 1
ATOM 906 C C . ASP A 1 115 ? 10.498 -14.694 -12.075 1.00 93.38 115 ASP A C 1
ATOM 908 O O . ASP A 1 115 ? 9.610 -15.224 -12.749 1.00 93.38 115 ASP A O 1
ATOM 912 N N . PHE A 1 116 ? 10.765 -15.102 -10.832 1.00 93.56 116 PHE A N 1
ATOM 913 C CA . PHE A 1 116 ? 10.091 -16.229 -10.196 1.00 93.56 116 PHE A CA 1
ATOM 914 C C . PHE A 1 116 ? 8.587 -15.971 -10.005 1.00 93.56 116 PHE A C 1
ATOM 916 O O . PHE A 1 116 ? 8.209 -15.008 -9.348 1.00 93.56 116 PHE A O 1
ATOM 923 N N . GLU A 1 117 ? 7.727 -16.860 -10.524 1.00 91.88 117 GLU A N 1
ATOM 924 C CA . GLU A 1 117 ? 6.262 -16.867 -10.307 1.00 91.88 117 GLU A CA 1
ATOM 925 C C . GLU A 1 117 ? 5.589 -15.488 -10.509 1.00 91.88 117 GLU A C 1
ATOM 927 O O . GLU A 1 117 ? 4.711 -15.080 -9.746 1.00 91.88 117 GLU A O 1
ATOM 932 N N . ILE A 1 118 ? 6.006 -14.726 -11.526 1.00 90.44 118 ILE A N 1
ATOM 933 C CA . ILE A 1 118 ? 5.447 -13.397 -11.808 1.00 90.44 118 ILE A CA 1
ATOM 934 C C . ILE A 1 118 ? 4.095 -13.507 -12.522 1.00 90.44 118 ILE A C 1
ATOM 936 O O . ILE A 1 118 ? 3.961 -14.153 -13.560 1.00 90.44 118 ILE A O 1
ATOM 940 N N . MET A 1 119 ? 3.107 -12.773 -12.005 1.00 90.44 119 MET A N 1
ATOM 941 C CA . MET A 1 119 ? 1.958 -12.315 -12.788 1.00 90.44 119 MET A CA 1
ATOM 942 C C . MET A 1 119 ? 2.132 -10.817 -13.048 1.00 90.44 119 MET A C 1
ATOM 944 O O . MET A 1 119 ? 2.094 -9.998 -12.135 1.00 90.44 119 MET A O 1
ATOM 948 N N . ASP A 1 120 ? 2.293 -10.456 -14.307 1.00 88.12 120 ASP A N 1
ATOM 949 C CA . ASP A 1 120 ? 2.571 -9.105 -14.807 1.00 88.12 120 ASP A CA 1
ATOM 950 C C . ASP A 1 120 ? 1.340 -8.436 -15.440 1.00 88.12 120 ASP A C 1
ATOM 952 O O . ASP A 1 120 ? 1.407 -7.320 -15.960 1.00 88.12 120 ASP A O 1
ATOM 956 N N . THR A 1 121 ? 0.182 -9.088 -15.361 1.00 91.00 121 THR A N 1
ATOM 957 C CA . THR A 1 121 ? -1.106 -8.552 -15.807 1.00 91.00 121 THR A CA 1
ATOM 958 C C . THR A 1 121 ? -1.940 -8.039 -14.638 1.00 91.00 121 THR A C 1
ATOM 960 O O . THR A 1 121 ? -1.751 -8.394 -13.473 1.00 91.00 121 THR A O 1
ATOM 963 N N . ARG A 1 122 ? -2.887 -7.152 -14.941 1.00 90.00 122 ARG A N 1
ATOM 964 C CA . ARG A 1 122 ? -3.855 -6.649 -13.964 1.00 90.00 122 ARG A CA 1
ATOM 965 C C . ARG A 1 122 ? -4.835 -7.754 -13.584 1.00 90.00 122 ARG A C 1
ATOM 967 O O . ARG A 1 122 ? -5.315 -8.495 -14.443 1.00 90.00 122 ARG A O 1
ATOM 974 N N . VAL A 1 123 ? -5.198 -7.815 -12.303 1.00 85.44 123 VAL A N 1
ATOM 975 C CA . VAL A 1 123 ? -6.126 -8.833 -11.789 1.00 85.44 123 VAL A CA 1
ATOM 976 C C . VAL A 1 123 ? -7.459 -8.774 -12.544 1.00 85.44 123 VAL A C 1
ATOM 978 O O . VAL A 1 123 ? -8.114 -7.735 -12.590 1.00 85.44 123 VAL A O 1
ATOM 981 N N . GLY A 1 124 ? -7.876 -9.906 -13.116 1.00 81.81 124 GLY A N 1
ATOM 982 C CA . GLY A 1 124 ? -9.148 -10.024 -13.839 1.00 81.81 124 GLY A CA 1
ATOM 983 C C . GLY A 1 124 ? -9.142 -9.451 -15.261 1.00 81.81 124 GLY A C 1
ATOM 984 O O . GLY A 1 124 ? -10.211 -9.331 -15.859 1.00 81.81 124 GLY A O 1
ATOM 985 N N . GLY A 1 125 ? -7.974 -9.113 -15.814 1.00 83.75 125 GLY A N 1
ATOM 986 C CA . GLY A 1 125 ? -7.820 -8.654 -17.193 1.00 83.75 125 GLY A CA 1
ATOM 987 C C . GLY A 1 125 ? -6.543 -9.180 -17.849 1.00 83.75 125 GLY A C 1
ATOM 988 O O . GLY A 1 125 ? -5.819 -9.986 -17.279 1.00 83.75 125 GLY A O 1
ATOM 989 N N . THR A 1 126 ? -6.276 -8.719 -19.071 1.00 86.19 126 THR A N 1
ATOM 990 C CA . THR A 1 126 ? -5.074 -9.081 -19.851 1.00 86.19 126 THR A CA 1
ATOM 991 C C . THR A 1 126 ? -4.139 -7.896 -20.081 1.00 86.19 126 THR A C 1
ATOM 993 O O . THR A 1 126 ? -3.129 -8.025 -20.764 1.00 86.19 126 THR A O 1
ATOM 996 N N . ALA A 1 127 ? -4.498 -6.716 -19.570 1.00 90.56 127 ALA A N 1
ATOM 997 C CA . ALA A 1 127 ? -3.644 -5.543 -19.650 1.00 90.56 127 ALA A CA 1
ATOM 998 C C . ALA A 1 127 ? -2.441 -5.723 -18.723 1.00 90.56 127 ALA A C 1
ATOM 1000 O O . ALA A 1 127 ? -2.598 -6.199 -17.597 1.00 90.56 127 ALA A O 1
ATOM 1001 N N . TRP A 1 128 ? -1.267 -5.300 -19.181 1.00 92.12 128 TRP A N 1
ATOM 1002 C CA . TRP A 1 128 ? -0.070 -5.274 -18.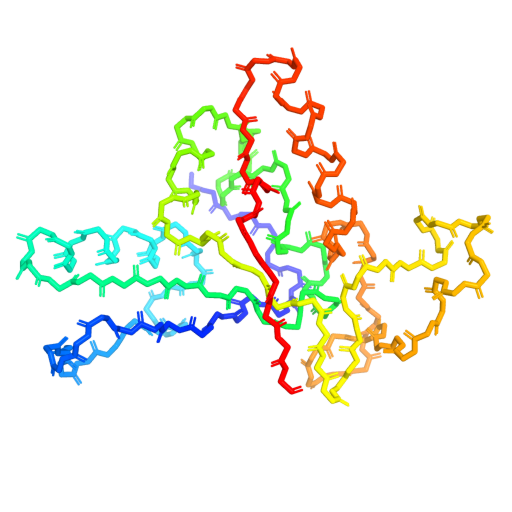351 1.00 92.12 128 TRP A CA 1
ATOM 1003 C C . TRP A 1 128 ? -0.250 -4.347 -17.144 1.00 92.12 128 TRP A C 1
ATOM 1005 O O . TRP A 1 128 ? -0.959 -3.332 -17.195 1.00 92.12 128 TRP A O 1
ATOM 1015 N N . SER A 1 129 ? 0.397 -4.719 -16.050 1.00 92.75 129 SER A N 1
ATOM 1016 C CA . SER A 1 129 ? 0.497 -3.939 -14.827 1.00 92.75 129 SER A CA 1
ATOM 1017 C C . SER A 1 129 ? 1.859 -3.252 -14.779 1.00 92.75 129 SER A C 1
ATOM 1019 O O . SER A 1 129 ? 2.889 -3.886 -15.006 1.00 92.75 129 SER A O 1
ATOM 1021 N N . ARG A 1 130 ? 1.886 -1.948 -14.488 1.00 94.31 130 ARG A N 1
ATOM 1022 C CA . ARG A 1 130 ? 3.140 -1.208 -14.290 1.00 94.31 130 ARG A CA 1
ATOM 1023 C C . ARG A 1 130 ? 3.920 -1.771 -13.089 1.00 94.31 130 ARG A C 1
ATOM 1025 O O . ARG A 1 130 ? 3.349 -1.800 -11.998 1.00 94.31 130 ARG A O 1
ATOM 1032 N N . PRO A 1 131 ? 5.206 -2.145 -13.233 1.00 95.00 131 PRO A N 1
ATOM 1033 C CA . PRO A 1 131 ? 6.004 -2.599 -12.094 1.00 95.00 131 PRO A CA 1
ATOM 1034 C C . PRO A 1 131 ? 6.253 -1.516 -11.041 1.00 95.00 131 PRO A C 1
ATOM 1036 O O . PRO A 1 131 ? 6.112 -1.795 -9.853 1.00 95.00 131 PRO A O 1
ATOM 1039 N N . ASP A 1 132 ? 6.553 -0.282 -11.458 1.00 95.56 132 ASP A N 1
ATOM 1040 C CA . ASP A 1 132 ? 6.823 0.816 -10.524 1.00 95.56 132 ASP A CA 1
ATOM 1041 C C . ASP A 1 132 ? 5.617 1.113 -9.627 1.00 95.56 132 ASP A C 1
ATOM 1043 O O . ASP A 1 132 ? 4.569 1.533 -10.133 1.00 95.56 132 ASP A O 1
ATOM 1047 N N . GLY A 1 133 ? 5.778 0.928 -8.315 1.00 94.88 133 GLY A N 1
ATOM 1048 C CA . GLY A 1 133 ? 4.726 1.078 -7.299 1.00 94.88 133 GLY A CA 1
ATOM 1049 C C . GLY A 1 133 ? 3.872 -0.179 -7.062 1.00 94.88 133 GLY A C 1
ATOM 1050 O O . GLY A 1 133 ? 2.896 -0.131 -6.311 1.00 94.88 133 GLY A O 1
ATOM 1051 N N . SER A 1 134 ? 4.214 -1.311 -7.690 1.00 95.81 134 SER A N 1
ATOM 1052 C CA . SER A 1 134 ? 3.482 -2.586 -7.563 1.00 95.81 134 SER A CA 1
ATOM 1053 C C . SER A 1 134 ? 4.202 -3.646 -6.724 1.00 95.81 134 SER A C 1
ATOM 1055 O O . SER A 1 134 ? 3.561 -4.591 -6.261 1.00 95.81 134 SER A O 1
ATOM 1057 N N . TYR A 1 135 ? 5.513 -3.516 -6.513 1.00 96.88 135 TYR A N 1
ATOM 1058 C CA . TYR A 1 135 ? 6.343 -4.562 -5.905 1.00 96.88 135 TYR A CA 1
ATOM 1059 C C . TYR A 1 135 ? 6.885 -4.165 -4.528 1.00 96.88 135 TYR A C 1
ATOM 1061 O O . TYR A 1 135 ? 7.282 -3.022 -4.295 1.00 96.88 135 TYR A O 1
ATOM 1069 N N . VAL A 1 136 ? 6.908 -5.132 -3.610 1.00 97.25 136 VAL A N 1
ATOM 1070 C CA . VAL A 1 136 ? 7.196 -4.932 -2.182 1.00 97.25 136 VAL A CA 1
ATOM 1071 C C . VAL A 1 136 ? 8.633 -4.476 -1.953 1.00 97.25 136 VAL A C 1
ATOM 1073 O O . VAL A 1 136 ? 8.869 -3.600 -1.122 1.00 97.25 136 VAL A O 1
ATOM 1076 N N . ARG A 1 137 ? 9.602 -5.024 -2.693 1.00 96.88 137 ARG A N 1
ATOM 1077 C CA . ARG A 1 137 ? 11.016 -4.673 -2.520 1.00 96.88 137 ARG A CA 1
ATOM 1078 C C . ARG A 1 137 ? 11.313 -3.226 -2.914 1.00 96.88 137 ARG A C 1
ATOM 1080 O O . ARG A 1 137 ? 12.063 -2.550 -2.213 1.00 96.88 137 ARG A O 1
ATOM 1087 N N . GLN A 1 138 ? 10.685 -2.742 -3.989 1.00 97.62 138 GLN A N 1
ATOM 1088 C CA . GLN A 1 138 ? 10.759 -1.332 -4.382 1.00 97.62 138 GLN A CA 1
ATOM 1089 C C . GLN A 1 138 ? 10.076 -0.445 -3.341 1.00 97.62 138 GLN A C 1
ATOM 1091 O O . GLN A 1 138 ? 10.695 0.500 -2.871 1.00 97.62 138 GLN A O 1
ATOM 1096 N N . ALA A 1 139 ? 8.867 -0.803 -2.895 1.00 97.94 139 ALA A N 1
ATOM 1097 C CA . ALA A 1 139 ? 8.173 -0.058 -1.847 1.00 97.94 139 ALA A CA 1
ATOM 1098 C C . ALA A 1 139 ? 9.022 0.059 -0.570 1.00 97.94 139 ALA A C 1
ATOM 1100 O O . ALA A 1 139 ? 9.131 1.131 0.019 1.00 97.94 139 ALA A O 1
ATOM 1101 N N . TYR A 1 140 ? 9.684 -1.024 -0.155 1.00 97.25 140 TYR A N 1
ATOM 1102 C CA . TYR A 1 140 ? 10.584 -0.996 0.995 1.00 97.25 140 TYR A CA 1
ATOM 1103 C C . TYR A 1 140 ? 11.770 -0.041 0.783 1.00 97.25 140 TYR A C 1
ATOM 1105 O O . TYR A 1 140 ? 12.087 0.742 1.680 1.00 97.25 140 TYR A O 1
ATOM 1113 N N . LEU A 1 141 ? 12.395 -0.061 -0.402 1.00 97.50 141 LEU A N 1
ATOM 1114 C CA . LEU A 1 141 ? 13.477 0.861 -0.762 1.00 97.50 141 LEU A CA 1
ATOM 1115 C C . LEU A 1 141 ? 13.008 2.324 -0.751 1.00 97.50 141 LEU A C 1
ATOM 1117 O O . LEU A 1 141 ? 13.652 3.164 -0.122 1.00 97.50 141 LEU A O 1
ATOM 1121 N N . ASP A 1 142 ? 11.868 2.618 -1.374 1.00 98.12 142 ASP A N 1
ATOM 1122 C CA . ASP A 1 142 ? 11.282 3.960 -1.397 1.00 98.12 142 ASP A CA 1
ATOM 1123 C C . ASP A 1 142 ? 10.955 4.442 0.023 1.00 98.12 142 ASP A C 1
ATOM 1125 O O . ASP A 1 142 ? 11.221 5.587 0.388 1.00 98.12 142 ASP A O 1
ATOM 1129 N N . GLY A 1 143 ? 10.440 3.546 0.868 1.00 97.94 143 GLY A N 1
ATOM 1130 C CA . GLY A 1 143 ? 10.170 3.816 2.275 1.00 97.94 143 GLY A CA 1
ATOM 1131 C C . GLY A 1 143 ? 11.425 4.189 3.070 1.00 97.94 143 GLY A C 1
ATOM 1132 O O . GLY A 1 143 ? 11.372 5.094 3.907 1.00 97.94 143 GLY A O 1
ATOM 1133 N N . LEU A 1 144 ? 12.561 3.531 2.806 1.00 98.31 144 LEU A N 1
ATOM 1134 C CA . LEU A 1 144 ? 13.854 3.903 3.393 1.00 98.31 144 LEU A CA 1
ATOM 1135 C C . LEU A 1 144 ? 14.314 5.288 2.916 1.00 98.31 144 LEU A C 1
ATOM 1137 O O . LEU A 1 144 ? 14.750 6.085 3.746 1.00 98.31 144 LEU A O 1
ATOM 1141 N N . GLY A 1 145 ? 14.155 5.599 1.626 1.00 98.31 145 GLY A N 1
ATOM 1142 C CA . GLY A 1 145 ? 14.464 6.924 1.076 1.00 98.31 145 GLY A CA 1
ATOM 1143 C C . GLY A 1 145 ? 13.623 8.032 1.718 1.00 98.31 145 GLY A C 1
ATOM 1144 O O . GLY A 1 145 ? 14.158 9.010 2.237 1.00 98.31 145 GLY A O 1
ATOM 1145 N N . LEU A 1 146 ? 12.305 7.836 1.813 1.00 98.25 146 LEU A N 1
ATOM 1146 C CA . LEU A 1 146 ? 11.407 8.768 2.505 1.00 98.25 146 LEU A CA 1
ATOM 1147 C C . LEU A 1 146 ? 11.766 8.933 3.991 1.00 98.25 146 LEU A C 1
ATOM 1149 O O . LEU A 1 146 ? 11.623 10.021 4.559 1.00 98.25 146 LEU A O 1
ATOM 1153 N N . GLN A 1 147 ? 12.245 7.869 4.641 1.00 97.88 147 GLN A N 1
ATOM 1154 C CA . GLN A 1 147 ? 12.702 7.930 6.025 1.00 97.88 147 GLN A CA 1
ATOM 1155 C C . GLN A 1 147 ? 13.959 8.795 6.175 1.00 97.88 147 GLN A C 1
ATOM 1157 O O . GLN A 1 147 ? 14.031 9.584 7.121 1.00 97.88 147 GLN A O 1
ATOM 1162 N N . GLU A 1 148 ? 14.918 8.670 5.256 1.00 98.00 148 GLU A N 1
ATOM 1163 C CA . GLU A 1 148 ? 16.127 9.500 5.198 1.00 98.00 148 GLU A CA 1
ATOM 1164 C C . GLU A 1 148 ? 15.783 10.979 4.958 1.00 98.00 148 GLU A C 1
ATOM 1166 O O . GLU A 1 148 ? 16.295 11.859 5.651 1.00 98.00 148 GLU A O 1
ATOM 1171 N N . GLU A 1 149 ? 14.803 11.247 4.091 1.00 97.69 149 GLU A N 1
ATOM 1172 C CA . GLU A 1 149 ? 14.226 12.579 3.854 1.00 97.69 149 GLU A CA 1
ATOM 1173 C C . GLU A 1 149 ? 13.405 13.122 5.041 1.00 97.69 149 GLU A C 1
ATOM 1175 O O . GLU A 1 149 ? 12.860 14.225 4.980 1.00 97.69 149 GLU A O 1
ATOM 1180 N N . GLN A 1 150 ? 13.277 12.362 6.134 1.00 97.62 150 GLN A N 1
ATOM 1181 C CA . GLN A 1 150 ? 12.425 12.681 7.282 1.00 97.62 150 GLN A CA 1
ATOM 1182 C C . GLN A 1 150 ? 10.951 12.889 6.904 1.00 97.62 150 GLN A C 1
ATOM 1184 O O . GLN A 1 150 ? 10.234 13.635 7.570 1.00 97.62 150 GLN A O 1
ATOM 1189 N N . ARG A 1 151 ? 10.455 12.208 5.872 1.00 97.19 151 ARG A N 1
ATOM 1190 C CA . ARG A 1 151 ? 9.044 12.230 5.453 1.00 97.19 151 ARG A CA 1
ATOM 1191 C C . ARG A 1 151 ? 8.232 11.073 6.029 1.00 97.19 151 ARG A C 1
ATOM 1193 O O . ARG A 1 151 ? 7.041 10.983 5.769 1.00 97.19 151 ARG A O 1
ATOM 1200 N N . GLY A 1 152 ? 8.838 10.244 6.876 1.00 97.88 152 GLY A N 1
ATOM 1201 C CA . GLY A 1 152 ? 8.217 9.029 7.409 1.00 97.88 152 GLY A CA 1
ATOM 1202 C C . GLY A 1 152 ? 8.412 7.842 6.467 1.00 97.88 152 GLY A C 1
ATOM 1203 O O . GLY A 1 152 ? 9.008 7.983 5.410 1.00 97.88 152 GLY A O 1
ATOM 1204 N N . ASN A 1 153 ? 7.944 6.661 6.869 1.00 98.06 153 ASN A N 1
ATOM 1205 C CA . ASN A 1 153 ? 8.091 5.439 6.078 1.00 98.06 153 ASN A CA 1
ATOM 1206 C C . ASN A 1 153 ? 6.740 4.704 5.987 1.00 98.06 153 ASN A C 1
ATOM 1208 O O . ASN A 1 153 ? 6.387 3.986 6.927 1.00 98.06 153 ASN A O 1
ATOM 1212 N N . PRO A 1 154 ? 5.968 4.907 4.903 1.00 97.56 154 PRO A N 1
ATOM 1213 C CA . PRO A 1 154 ? 4.673 4.251 4.703 1.00 97.56 154 PRO A CA 1
ATOM 1214 C C . PRO A 1 154 ? 4.785 2.758 4.347 1.00 97.56 154 PRO A C 1
ATOM 1216 O O . PRO A 1 154 ? 3.767 2.071 4.326 1.00 97.56 154 PRO A O 1
ATOM 1219 N N . TYR A 1 155 ? 5.993 2.254 4.078 1.00 97.38 155 TYR A N 1
ATOM 1220 C CA . TYR A 1 155 ? 6.255 0.879 3.634 1.00 97.38 155 TYR A CA 1
ATOM 1221 C C . TYR A 1 155 ? 7.197 0.139 4.584 1.00 97.38 155 TYR A C 1
ATOM 1223 O O . TYR A 1 155 ? 7.909 -0.792 4.205 1.00 97.38 155 TYR A O 1
ATOM 1231 N N . LYS A 1 156 ? 7.191 0.541 5.859 1.00 95.88 156 LYS A N 1
ATOM 1232 C CA . LYS A 1 156 ? 7.942 -0.108 6.934 1.00 95.88 156 LYS A CA 1
ATOM 1233 C C . LYS A 1 156 ? 7.217 -1.362 7.423 1.00 95.88 156 LYS A C 1
ATOM 1235 O O . LYS A 1 156 ? 6.908 -1.476 8.608 1.00 95.88 156 LYS A O 1
ATOM 1240 N N . PHE A 1 157 ? 6.887 -2.269 6.508 1.00 92.81 157 PHE A N 1
ATOM 1241 C CA . PHE A 1 157 ? 6.126 -3.475 6.825 1.00 92.81 157 PHE A CA 1
ATOM 1242 C C . PHE A 1 157 ? 6.795 -4.251 7.969 1.00 92.81 157 PHE A C 1
ATOM 1244 O O . PHE A 1 157 ? 8.013 -4.426 7.993 1.00 92.81 157 PHE A O 1
ATOM 1251 N N . TRP A 1 158 ? 5.995 -4.713 8.929 1.00 81.31 158 TRP A N 1
ATOM 1252 C CA . TRP A 1 158 ? 6.485 -5.427 10.116 1.00 81.31 158 TRP A CA 1
ATOM 1253 C C . TRP A 1 158 ? 6.557 -6.943 9.908 1.00 81.31 158 TRP A C 1
ATOM 1255 O O . TRP A 1 158 ? 7.059 -7.667 10.765 1.00 81.31 158 TRP A O 1
ATOM 1265 N N . GLY A 1 159 ? 6.039 -7.425 8.781 1.00 81.44 159 GLY A N 1
ATOM 1266 C CA . GLY A 1 159 ? 6.027 -8.827 8.405 1.00 81.44 159 GLY A CA 1
ATOM 1267 C C . GLY A 1 159 ? 5.383 -9.034 7.040 1.00 81.44 159 GLY A C 1
ATOM 1268 O O . GLY A 1 159 ? 4.735 -8.138 6.490 1.00 81.44 159 GLY A O 1
ATOM 1269 N N . PHE A 1 160 ? 5.561 -10.241 6.516 1.00 84.12 160 PHE A N 1
ATOM 1270 C CA . PHE A 1 160 ? 5.019 -10.662 5.233 1.00 84.12 160 PHE A CA 1
ATOM 1271 C C . PHE A 1 160 ? 3.965 -11.732 5.440 1.00 84.12 160 PHE A C 1
ATOM 1273 O O . PHE A 1 160 ? 4.074 -12.572 6.337 1.00 84.12 160 PHE A O 1
ATOM 1280 N N . TRP A 1 161 ? 2.948 -11.692 4.594 1.00 68.75 161 TRP A N 1
ATOM 1281 C CA . TRP A 1 161 ? 1.920 -12.710 4.543 1.00 68.75 161 TRP A CA 1
ATOM 1282 C C . TRP A 1 161 ? 1.980 -13.447 3.207 1.00 68.75 161 TRP A C 1
ATOM 1284 O O . TRP A 1 161 ? 2.325 -12.865 2.176 1.00 68.75 161 TRP A O 1
ATOM 1294 N N . ALA A 1 162 ? 1.683 -14.740 3.255 1.00 72.00 162 ALA A N 1
ATOM 1295 C CA . ALA A 1 162 ? 1.648 -15.612 2.095 1.00 72.00 162 ALA A CA 1
ATOM 1296 C C . ALA A 1 162 ? 0.404 -16.499 2.171 1.00 72.00 162 ALA A C 1
ATOM 1298 O O . ALA A 1 162 ? 0.022 -16.933 3.264 1.00 72.00 162 ALA A O 1
ATOM 1299 N N . GLN A 1 163 ? -0.207 -16.746 1.012 1.00 58.69 163 GLN A N 1
ATOM 1300 C CA . GLN A 1 163 ? -1.421 -17.550 0.843 1.00 58.69 163 GLN A CA 1
ATOM 1301 C C . GLN A 1 163 ? -1.300 -18.585 -0.267 1.00 58.69 163 GLN A C 1
ATOM 1303 O O . GLN A 1 163 ? -0.885 -18.213 -1.389 1.00 58.69 163 GLN A O 1
#

Radius of gyration: 15.64 Å; chains: 1; bounding box: 44×37×41 Å